Protein AF-A0A7W0SKG5-F1 (afdb_monomer_lite)

pLDDT: mean 89.29, std 12.04, range [33.12, 98.31]

Structure (mmCIF, N/CA/C/O backbone):
data_AF-A0A7W0SKG5-F1
#
_entry.id   AF-A0A7W0SKG5-F1
#
loop_
_atom_site.group_PDB
_atom_site.id
_atom_site.type_symbol
_atom_site.label_atom_id
_atom_site.label_alt_id
_atom_site.label_comp_id
_atom_site.label_asym_id
_atom_site.label_entity_id
_atom_site.label_seq_id
_atom_site.pdbx_PDB_ins_code
_atom_site.Cartn_x
_atom_site.Cartn_y
_atom_site.Cartn_z
_atom_site.occupancy
_atom_site.B_iso_or_equiv
_atom_site.auth_seq_id
_atom_site.auth_comp_id
_atom_site.auth_asym_id
_atom_site.auth_atom_id
_atom_site.pdbx_PDB_model_num
ATOM 1 N N . MET A 1 1 ? 1.800 0.750 -20.915 1.00 57.06 1 MET A N 1
ATOM 2 C CA . MET A 1 1 ? 2.574 0.053 -19.866 1.00 57.06 1 MET A CA 1
ATOM 3 C C . MET A 1 1 ? 1.745 -1.105 -19.308 1.00 57.06 1 MET A C 1
ATOM 5 O O . MET A 1 1 ? 1.677 -1.289 -18.107 1.00 57.06 1 MET A O 1
ATOM 9 N N . ASP A 1 2 ? 1.126 -1.901 -20.182 1.00 75.50 2 ASP A N 1
ATOM 10 C CA . ASP A 1 2 ? 0.457 -3.144 -19.788 1.00 75.50 2 ASP A CA 1
ATOM 11 C C . ASP A 1 2 ? 1.301 -4.296 -20.327 1.00 75.50 2 ASP A C 1
ATOM 13 O O . ASP A 1 2 ? 1.061 -4.828 -21.408 1.00 75.50 2 ASP A O 1
ATOM 17 N N . LEU A 1 3 ? 2.429 -4.520 -19.661 1.00 74.69 3 LEU A N 1
ATOM 18 C CA . LEU A 1 3 ? 3.404 -5.520 -20.068 1.00 74.69 3 LEU A CA 1
ATOM 19 C C . LEU A 1 3 ? 3.221 -6.766 -19.216 1.00 74.69 3 LEU A C 1
ATOM 21 O O . LEU A 1 3 ? 2.871 -6.679 -18.038 1.00 74.69 3 LEU A O 1
ATOM 25 N N . LYS A 1 4 ? 3.518 -7.917 -19.815 1.00 80.25 4 LYS A N 1
ATOM 26 C CA . LYS A 1 4 ? 3.621 -9.165 -19.074 1.00 80.25 4 LYS A CA 1
ATOM 27 C C . LYS A 1 4 ? 4.716 -9.014 -18.005 1.00 80.25 4 LYS A C 1
ATOM 29 O O . LYS A 1 4 ? 5.786 -8.488 -18.340 1.00 80.25 4 LYS A O 1
ATOM 34 N N . PRO A 1 5 ? 4.480 -9.461 -16.759 1.00 82.75 5 PRO A N 1
ATOM 35 C CA . PRO A 1 5 ? 5.517 -9.515 -15.738 1.00 82.75 5 PRO A CA 1
ATOM 36 C C . PRO A 1 5 ? 6.784 -10.202 -16.256 1.00 82.75 5 PRO A C 1
ATOM 38 O O . PRO A 1 5 ? 6.717 -11.187 -16.990 1.00 82.75 5 PRO A O 1
ATOM 41 N N . SER A 1 6 ? 7.950 -9.674 -15.884 1.00 81.31 6 SER A N 1
ATOM 42 C CA . SER A 1 6 ? 9.246 -10.151 -16.382 1.00 81.31 6 SER A CA 1
ATOM 43 C C . SER A 1 6 ? 9.789 -11.376 -15.635 1.00 81.31 6 SER A C 1
ATOM 45 O O . SER A 1 6 ? 10.972 -11.683 -15.768 1.00 81.31 6 SER A O 1
ATOM 47 N N . SER A 1 7 ? 8.976 -12.019 -14.795 1.00 82.81 7 SER A N 1
ATOM 48 C CA . SER A 1 7 ? 9.323 -13.282 -14.141 1.00 82.81 7 SER A CA 1
ATOM 49 C C . SER A 1 7 ? 9.280 -14.435 -15.151 1.00 82.81 7 SER A C 1
ATOM 51 O O . SER A 1 7 ? 8.619 -14.331 -16.186 1.00 82.81 7 SER A O 1
ATOM 53 N N . ASP A 1 8 ? 9.963 -15.542 -14.850 1.00 83.25 8 ASP A N 1
ATOM 54 C CA . ASP A 1 8 ? 10.008 -16.712 -15.742 1.00 83.25 8 ASP A CA 1
ATOM 55 C C . ASP A 1 8 ? 8.609 -17.310 -15.980 1.00 83.25 8 ASP A C 1
ATOM 57 O O . ASP A 1 8 ? 8.244 -17.623 -17.114 1.00 83.25 8 ASP A O 1
ATOM 61 N N . GLU A 1 9 ? 7.792 -17.375 -14.925 1.00 84.31 9 GLU A N 1
ATOM 62 C CA . GLU A 1 9 ? 6.405 -17.857 -14.986 1.00 84.31 9 GLU A CA 1
ATOM 63 C C . GLU A 1 9 ? 5.441 -16.810 -15.573 1.00 84.31 9 GLU A C 1
ATOM 65 O O . GLU A 1 9 ? 4.347 -17.136 -16.032 1.00 84.31 9 GLU A O 1
ATOM 70 N N . GLY A 1 10 ? 5.857 -15.541 -15.647 1.00 87.19 10 GLY A N 1
ATOM 71 C CA . GLY A 1 10 ? 5.040 -14.470 -16.205 1.00 87.19 10 GLY A CA 1
ATOM 72 C C . GLY A 1 10 ? 3.998 -13.883 -15.262 1.00 87.19 10 GLY A C 1
ATOM 73 O O . GLY A 1 10 ? 3.104 -13.184 -15.734 1.00 87.19 10 GLY A O 1
ATOM 74 N N . GLU A 1 11 ? 4.133 -14.151 -13.968 1.00 90.19 11 GLU A N 1
ATOM 75 C CA . GLU A 1 11 ? 3.278 -13.646 -12.898 1.00 90.19 11 GLU A CA 1
ATOM 76 C C . GLU A 1 11 ? 3.956 -12.511 -12.118 1.00 90.19 11 GLU A C 1
ATOM 78 O O . GLU A 1 11 ? 5.188 -12.387 -12.097 1.00 90.19 11 GLU A O 1
ATOM 83 N N . CYS A 1 12 ? 3.163 -11.691 -11.435 1.00 90.25 12 CYS A N 1
ATOM 84 C CA . CYS A 1 12 ? 3.642 -10.647 -10.538 1.00 90.25 12 CYS A CA 1
ATOM 85 C C . CYS A 1 12 ? 3.042 -10.823 -9.144 1.00 90.25 12 CYS A C 1
ATOM 87 O O . CYS A 1 12 ? 1.827 -10.939 -9.002 1.00 90.25 12 CYS A O 1
ATOM 89 N N . TYR A 1 13 ? 3.901 -10.777 -8.128 1.00 92.06 13 TYR A N 1
ATOM 90 C CA . TYR A 1 13 ? 3.510 -10.679 -6.728 1.00 92.06 13 TYR A CA 1
ATOM 91 C C . TYR A 1 13 ? 4.014 -9.345 -6.193 1.00 92.06 13 TYR A C 1
ATOM 93 O O . TYR A 1 13 ? 5.185 -9.001 -6.382 1.00 92.06 13 TYR A O 1
ATOM 101 N N . GLY A 1 14 ? 3.132 -8.597 -5.543 1.00 91.50 14 GLY A N 1
ATOM 102 C CA . GLY A 1 14 ? 3.469 -7.321 -4.930 1.00 91.50 14 GLY A CA 1
ATOM 103 C C . GLY A 1 14 ? 3.003 -7.243 -3.485 1.00 91.50 14 GLY A C 1
ATOM 104 O O . GLY A 1 14 ? 2.111 -7.972 -3.044 1.00 91.50 14 GLY A O 1
ATOM 105 N N . ALA A 1 15 ? 3.656 -6.353 -2.746 1.00 93.81 15 ALA A N 1
ATOM 106 C CA . ALA A 1 15 ? 3.315 -5.997 -1.383 1.00 93.81 15 ALA A CA 1
ATOM 107 C C . ALA A 1 15 ? 3.370 -4.476 -1.262 1.00 93.81 15 ALA A C 1
ATOM 109 O O . ALA A 1 15 ? 4.381 -3.853 -1.588 1.00 93.81 15 ALA A O 1
ATOM 110 N N . VAL A 1 16 ? 2.284 -3.897 -0.777 1.00 93.31 16 VAL A N 1
ATOM 111 C CA . VAL A 1 16 ? 2.131 -2.474 -0.501 1.00 93.31 16 VAL A CA 1
ATOM 112 C C . VAL A 1 16 ? 1.792 -2.342 0.972 1.00 93.31 16 VAL A C 1
ATOM 114 O O . VAL A 1 16 ? 0.954 -3.080 1.479 1.00 93.31 16 VAL A O 1
ATOM 117 N N . ALA A 1 17 ? 2.429 -1.410 1.668 1.00 94.94 17 ALA A N 1
ATOM 118 C CA . ALA A 1 17 ? 2.065 -1.059 3.032 1.00 94.94 17 ALA A CA 1
ATOM 119 C C . ALA A 1 17 ? 1.754 0.434 3.079 1.00 94.94 17 ALA A C 1
ATOM 121 O O . ALA A 1 17 ? 2.528 1.250 2.578 1.00 94.94 17 ALA A O 1
ATOM 122 N N . MET A 1 18 ? 0.610 0.779 3.655 1.00 94.44 18 MET A N 1
ATOM 123 C CA . MET A 1 18 ? 0.102 2.142 3.712 1.00 94.44 18 MET A CA 1
ATOM 124 C C . MET A 1 18 ? -0.175 2.530 5.157 1.00 94.44 18 MET A C 1
ATOM 126 O O . MET A 1 18 ? -0.733 1.748 5.923 1.00 94.44 18 MET A O 1
ATOM 130 N N . GLY A 1 19 ? 0.210 3.754 5.513 1.00 95.38 19 GLY A N 1
ATOM 131 C CA . GLY A 1 19 ? -0.205 4.414 6.746 1.00 95.38 19 GLY A CA 1
ATOM 132 C C . GLY A 1 19 ? -1.104 5.595 6.402 1.00 95.38 19 GLY A C 1
ATOM 133 O O . GLY A 1 19 ? -0.681 6.503 5.684 1.00 95.38 19 GLY A O 1
ATOM 134 N N . ILE A 1 20 ? -2.334 5.589 6.906 1.00 95.44 20 ILE A N 1
ATOM 135 C CA . ILE A 1 20 ? -3.327 6.626 6.637 1.00 95.44 20 ILE A CA 1
ATOM 136 C C . ILE A 1 20 ? -2.986 7.845 7.486 1.00 95.44 20 ILE A C 1
ATOM 138 O O . ILE A 1 20 ? -3.126 7.838 8.708 1.00 95.44 20 ILE A O 1
ATOM 142 N N . LYS A 1 21 ? -2.511 8.912 6.839 1.00 94.62 21 LYS A N 1
ATOM 143 C CA . LYS A 1 21 ? -2.193 10.169 7.531 1.00 94.62 21 LYS A CA 1
ATOM 144 C C . LYS A 1 21 ? -3.463 10.867 8.012 1.00 94.62 21 LYS A C 1
ATOM 146 O O . LYS A 1 21 ? -3.506 11.323 9.150 1.00 94.62 21 LYS A O 1
ATOM 151 N N . GLN A 1 22 ? -4.452 10.971 7.128 1.00 94.44 22 GLN A N 1
ATOM 152 C CA . GLN A 1 22 ? -5.760 11.579 7.366 1.00 94.44 22 GLN A CA 1
ATOM 153 C C . GLN A 1 22 ? -6.789 10.860 6.496 1.00 94.44 22 GLN A C 1
ATOM 155 O O . GLN A 1 22 ? -6.485 10.532 5.348 1.00 94.44 22 GLN A O 1
ATOM 160 N N . GLY A 1 23 ? -7.986 10.625 7.025 1.00 94.88 23 GLY A N 1
ATOM 161 C CA . GLY A 1 23 ? -9.079 10.031 6.265 1.00 94.88 23 GLY A CA 1
ATOM 162 C C . GLY A 1 23 ? -10.345 9.894 7.097 1.00 94.88 23 GLY A C 1
ATOM 163 O O . GLY A 1 23 ? -10.276 9.767 8.316 1.00 94.88 23 GLY A O 1
ATOM 164 N N . ASP A 1 24 ? -11.487 9.913 6.424 1.00 96.25 24 ASP A N 1
ATOM 165 C CA . ASP A 1 24 ? -12.802 9.712 7.022 1.00 96.25 24 ASP A CA 1
ATOM 166 C C . ASP A 1 24 ? -13.678 8.924 6.048 1.00 96.25 24 ASP A C 1
ATOM 168 O O . ASP A 1 24 ? -13.598 9.136 4.835 1.00 96.25 24 ASP A O 1
ATOM 172 N N . LEU A 1 25 ? -14.509 8.031 6.580 1.00 96.69 25 LEU A N 1
ATOM 173 C CA . LEU A 1 25 ? -15.625 7.455 5.838 1.00 96.69 25 LEU A CA 1
ATOM 174 C C . LEU A 1 25 ? -16.886 7.510 6.694 1.00 96.69 25 LEU A C 1
ATOM 176 O O . LEU A 1 25 ? -16.946 6.886 7.755 1.00 96.69 25 LEU A O 1
ATOM 180 N N . ASP A 1 26 ? -17.900 8.234 6.222 1.00 95.44 26 ASP A N 1
ATOM 181 C CA . ASP A 1 26 ? -19.194 8.388 6.896 1.00 95.44 26 ASP A CA 1
ATOM 182 C C . ASP A 1 26 ? -19.074 8.828 8.376 1.00 95.44 26 ASP A C 1
ATOM 184 O O . ASP A 1 26 ? -19.873 8.423 9.224 1.00 95.44 26 ASP A O 1
ATOM 188 N N . GLY A 1 27 ? -18.072 9.652 8.712 1.00 95.81 27 GLY A N 1
ATOM 189 C CA . GLY A 1 27 ? -17.792 10.093 10.085 1.00 95.81 27 GLY A CA 1
ATOM 190 C C . GLY A 1 27 ? -16.909 9.144 10.908 1.00 95.81 27 GLY A C 1
ATOM 191 O O . GLY A 1 27 ? -16.712 9.380 12.104 1.00 95.81 27 GLY A O 1
ATOM 192 N N . THR A 1 28 ? -16.403 8.064 10.306 1.00 97.75 28 THR A N 1
ATOM 193 C CA . THR A 1 28 ? -15.398 7.179 10.906 1.00 97.75 28 THR A CA 1
ATOM 194 C C . THR A 1 28 ? -14.000 7.693 10.582 1.00 97.75 28 THR A C 1
ATOM 196 O O . THR A 1 28 ? -13.544 7.556 9.448 1.00 97.75 28 THR A O 1
ATOM 199 N N . ASP A 1 29 ? -13.290 8.209 11.587 1.00 97.81 29 ASP A N 1
ATOM 200 C CA . ASP A 1 29 ? -11.895 8.640 11.445 1.00 97.81 29 ASP A CA 1
ATOM 201 C C . ASP A 1 29 ? -10.967 7.438 11.190 1.00 97.81 29 ASP A C 1
ATOM 203 O O . ASP A 1 29 ? -10.874 6.510 12.001 1.00 97.81 29 ASP A O 1
ATOM 207 N N . LEU A 1 30 ? -10.268 7.464 10.055 1.00 97.75 30 LEU A N 1
ATOM 208 C CA . LEU A 1 30 ? -9.318 6.435 9.616 1.00 97.75 30 LEU A CA 1
ATOM 209 C C . LEU A 1 30 ? -7.857 6.840 9.855 1.00 97.75 30 LEU A C 1
ATOM 211 O O . LEU A 1 30 ? -6.940 6.082 9.532 1.00 97.75 30 LEU A O 1
ATOM 215 N N . SER A 1 31 ? -7.618 8.030 10.406 1.00 96.75 31 SER A N 1
ATOM 216 C CA . SER A 1 31 ? -6.277 8.558 10.641 1.00 96.75 31 SER A CA 1
ATOM 217 C C . SER A 1 31 ? -5.477 7.664 11.593 1.00 96.75 31 SER A C 1
ATOM 219 O O . SER A 1 31 ? -5.973 7.182 12.610 1.00 96.75 31 SER A O 1
ATOM 221 N N . GLY A 1 32 ? -4.200 7.456 11.276 1.00 95.00 32 GLY A N 1
ATOM 222 C CA . GLY A 1 32 ? -3.278 6.647 12.073 1.00 95.00 32 GLY A CA 1
ATOM 223 C C . GLY A 1 32 ? -3.375 5.139 11.837 1.00 95.00 32 GLY A C 1
ATOM 224 O O . GLY A 1 32 ? -2.524 4.409 12.344 1.00 95.00 32 GLY A O 1
ATOM 225 N N . ILE A 1 33 ? -4.343 4.661 11.050 1.00 96.69 33 ILE A N 1
ATOM 226 C CA . ILE A 1 33 ? -4.441 3.238 10.717 1.00 96.69 33 ILE A CA 1
ATOM 227 C C . ILE A 1 33 ? -3.412 2.867 9.656 1.00 96.69 33 ILE A C 1
ATOM 229 O O . ILE A 1 33 ? -3.215 3.580 8.673 1.00 96.69 33 ILE A O 1
ATOM 233 N N . SER A 1 34 ? -2.757 1.727 9.860 1.00 97.56 34 SER A N 1
ATOM 234 C CA . SER A 1 34 ? -1.887 1.113 8.863 1.00 97.56 34 SER A CA 1
ATOM 235 C C . SER A 1 34 ? -2.527 -0.154 8.308 1.00 97.56 34 SER A C 1
ATOM 237 O O . SER A 1 34 ? -3.265 -0.852 9.001 1.00 97.56 34 SER A O 1
ATOM 239 N N . PHE A 1 35 ? -2.246 -0.464 7.050 1.00 97.25 35 PHE A N 1
ATOM 240 C CA . PHE A 1 35 ? -2.635 -1.728 6.440 1.00 97.25 35 PHE A CA 1
ATOM 241 C C . PHE A 1 35 ? -1.630 -2.142 5.369 1.00 97.25 35 PHE A C 1
ATOM 243 O O . PHE A 1 35 ? -0.904 -1.315 4.814 1.00 97.25 35 PHE A O 1
ATOM 250 N N . ALA A 1 36 ? -1.590 -3.435 5.079 1.00 96.88 36 ALA A N 1
ATOM 251 C CA . ALA A 1 36 ? -0.844 -4.004 3.975 1.00 96.88 36 ALA A CA 1
ATOM 252 C C . ALA A 1 36 ? -1.798 -4.596 2.939 1.00 96.88 36 ALA A C 1
ATOM 254 O O . ALA A 1 36 ? -2.833 -5.159 3.286 1.00 96.88 36 ALA A O 1
ATOM 255 N N . LEU A 1 37 ? -1.431 -4.483 1.670 1.00 94.88 37 LEU A N 1
ATOM 256 C CA . LEU A 1 37 ? -2.133 -5.029 0.522 1.00 94.88 37 LEU A CA 1
ATOM 257 C C . LEU A 1 37 ? -1.131 -5.849 -0.280 1.00 94.88 37 LEU A C 1
ATOM 259 O O . LEU A 1 37 ? -0.088 -5.351 -0.699 1.00 94.88 37 LEU A O 1
ATOM 263 N N . TYR A 1 38 ? -1.457 -7.111 -0.502 1.00 95.12 38 TYR A N 1
ATOM 264 C CA . TYR A 1 38 ? -0.726 -7.997 -1.383 1.00 95.12 38 TYR A CA 1
ATOM 265 C C . TYR A 1 38 ? -1.536 -8.238 -2.642 1.00 95.12 38 TYR A C 1
ATOM 267 O O . TYR A 1 38 ? -2.727 -8.538 -2.559 1.00 95.12 38 TYR A O 1
ATOM 275 N N . ASN A 1 39 ? -0.880 -8.145 -3.790 1.00 92.88 39 ASN A N 1
ATOM 276 C CA . ASN A 1 39 ? -1.484 -8.427 -5.082 1.00 92.88 39 ASN A CA 1
ATOM 277 C C . ASN A 1 39 ? -0.790 -9.619 -5.742 1.00 92.88 39 ASN A C 1
ATOM 279 O O . ASN A 1 39 ? 0.424 -9.796 -5.618 1.00 92.88 39 ASN A O 1
ATOM 283 N N . HIS A 1 40 ? -1.570 -10.405 -6.471 1.00 94.06 40 HIS A N 1
ATOM 284 C CA . HIS A 1 40 ? -1.096 -11.442 -7.375 1.00 94.06 40 HIS A CA 1
ATOM 285 C C . HIS A 1 40 ? -1.754 -11.238 -8.736 1.00 94.06 40 HIS A C 1
ATOM 287 O O . HIS A 1 40 ? -2.979 -11.186 -8.843 1.00 94.06 40 HIS A O 1
ATOM 293 N N . PHE A 1 41 ? -0.921 -11.078 -9.760 1.00 91.81 41 PHE A N 1
ATOM 294 C CA . PHE A 1 41 ? -1.333 -10.998 -11.155 1.00 91.81 41 PHE A CA 1
ATOM 295 C C . PHE A 1 41 ? -0.759 -12.205 -11.894 1.00 91.81 41 PHE A C 1
ATOM 297 O O . PHE A 1 41 ? 0.459 -12.331 -12.015 1.00 91.81 41 PHE A O 1
ATOM 304 N N . GLU A 1 42 ? -1.622 -13.069 -12.423 1.00 90.75 42 GLU A N 1
ATOM 305 C CA . GLU A 1 42 ? -1.211 -14.243 -13.213 1.00 90.75 42 GLU A CA 1
ATOM 306 C C . GLU A 1 42 ? -0.643 -13.858 -14.594 1.00 90.75 42 GLU A C 1
ATOM 308 O O . GLU A 1 42 ? -0.001 -14.652 -15.282 1.00 90.75 42 GLU A O 1
ATOM 313 N N . SER A 1 43 ? -0.914 -12.629 -15.044 1.00 90.88 43 SER A N 1
ATOM 314 C CA . SER A 1 43 ? -0.480 -12.111 -16.339 1.00 90.88 43 SER A CA 1
ATOM 315 C C . SER A 1 43 ? -0.382 -10.582 -16.319 1.00 90.88 43 SER A C 1
ATOM 317 O O . SER A 1 43 ? -0.204 -9.965 -15.268 1.00 90.88 43 SER A O 1
ATOM 319 N N . ASN A 1 44 ? -0.471 -9.956 -17.493 1.00 89.25 44 ASN A N 1
ATOM 320 C CA . ASN A 1 44 ? -0.604 -8.513 -17.647 1.00 89.25 44 ASN A CA 1
ATOM 321 C C . ASN A 1 44 ? -1.699 -7.962 -16.712 1.00 89.25 44 ASN A C 1
ATOM 323 O O . ASN A 1 44 ? -2.791 -8.534 -16.685 1.00 89.25 44 ASN A O 1
ATOM 327 N N . PRO A 1 45 ? -1.469 -6.841 -16.002 1.00 87.88 45 PRO A N 1
ATOM 328 C CA . PRO A 1 45 ? -2.467 -6.282 -15.093 1.00 87.88 45 PRO A CA 1
ATOM 329 C C . PRO A 1 45 ? -3.833 -6.038 -15.760 1.00 87.88 45 PRO A C 1
ATOM 331 O O . PRO A 1 45 ? -4.863 -6.323 -15.160 1.00 87.88 45 PRO A O 1
ATOM 334 N N . SER A 1 46 ? -3.887 -5.607 -17.025 1.00 89.81 46 SER A N 1
ATOM 335 C CA . SER A 1 46 ? -5.174 -5.384 -17.704 1.00 89.81 46 SER A CA 1
ATOM 336 C C . SER A 1 46 ? -5.986 -6.658 -17.985 1.00 89.81 46 SER A C 1
ATOM 338 O O . SER A 1 46 ? -7.180 -6.562 -18.267 1.00 89.81 46 SER A O 1
ATOM 340 N N . ALA A 1 47 ? -5.372 -7.846 -17.900 1.00 90.88 47 ALA A N 1
ATOM 341 C CA . ALA A 1 47 ? -6.052 -9.121 -18.125 1.00 90.88 47 ALA A CA 1
ATOM 342 C C . ALA A 1 47 ? -7.044 -9.480 -17.003 1.00 90.88 47 ALA A C 1
ATOM 344 O O . ALA A 1 47 ? -7.868 -10.376 -17.186 1.00 90.88 47 ALA A O 1
ATOM 345 N N . GLY A 1 48 ? -6.979 -8.780 -15.865 1.00 90.50 48 GLY A N 1
ATOM 346 C CA . GLY A 1 48 ? -7.781 -9.074 -14.682 1.00 90.50 48 GLY A CA 1
ATOM 347 C C . GLY A 1 48 ? -7.317 -10.344 -13.971 1.00 90.50 48 GLY A C 1
ATOM 348 O O . GLY A 1 48 ? -6.139 -10.698 -14.022 1.00 90.50 48 GLY A O 1
ATOM 349 N N . ASN A 1 49 ? -8.248 -11.009 -13.287 1.00 91.56 49 ASN A N 1
ATOM 350 C CA . ASN A 1 49 ? -7.980 -12.138 -12.393 1.00 91.56 49 ASN A CA 1
ATOM 351 C C . ASN A 1 49 ? -6.985 -11.806 -11.270 1.00 91.56 49 ASN A C 1
ATOM 353 O O . ASN A 1 49 ? -6.088 -12.585 -10.955 1.00 91.56 49 ASN A O 1
ATOM 357 N N . TRP A 1 50 ? -7.108 -10.610 -10.689 1.00 92.81 50 TRP A N 1
ATOM 358 C CA . TRP A 1 50 ? -6.238 -10.204 -9.594 1.00 92.81 50 TRP A CA 1
ATOM 359 C C . TRP A 1 50 ? -6.666 -10.902 -8.310 1.00 92.81 50 TRP A C 1
ATOM 361 O O . TRP A 1 50 ? -7.828 -10.810 -7.900 1.00 92.81 50 TRP A O 1
ATOM 371 N N . GLY A 1 51 ? -5.705 -11.559 -7.668 1.00 93.94 51 GLY A N 1
ATOM 372 C CA . GLY A 1 51 ? -5.818 -11.979 -6.281 1.00 93.94 51 GLY A CA 1
ATOM 373 C C . GLY A 1 51 ? -5.361 -10.846 -5.372 1.00 93.94 51 GLY A C 1
ATOM 374 O O . GLY A 1 51 ? -4.269 -10.300 -5.555 1.00 93.94 51 GLY A O 1
ATOM 375 N N . MET A 1 52 ? -6.174 -10.493 -4.380 1.00 94.06 52 MET A N 1
ATOM 376 C CA . MET A 1 52 ? -5.835 -9.478 -3.390 1.00 94.06 52 MET A CA 1
ATOM 377 C C . MET A 1 52 ? -5.980 -10.010 -1.969 1.00 94.06 52 MET A C 1
ATOM 379 O O . MET A 1 52 ? -6.966 -10.643 -1.598 1.00 94.06 52 MET A O 1
ATOM 383 N N . ARG A 1 53 ? -4.985 -9.712 -1.137 1.00 95.12 53 ARG A N 1
ATOM 384 C CA . ARG A 1 53 ? -5.032 -9.974 0.301 1.00 95.12 53 ARG A CA 1
ATOM 385 C C . ARG A 1 53 ? -4.706 -8.703 1.058 1.00 95.12 53 ARG A C 1
ATOM 387 O O . ARG A 1 53 ? -3.655 -8.113 0.841 1.00 95.12 53 ARG A O 1
ATOM 394 N N . VAL A 1 54 ? -5.569 -8.327 1.987 1.00 96.00 54 VAL A N 1
ATOM 395 C CA . VAL A 1 54 ? -5.395 -7.162 2.851 1.00 96.00 54 VAL A CA 1
ATOM 396 C C . VAL A 1 54 ? -5.157 -7.620 4.286 1.00 96.00 54 VAL A C 1
ATOM 398 O O . VAL A 1 54 ? -5.847 -8.505 4.792 1.00 96.00 54 VAL A O 1
ATOM 401 N N . VAL A 1 55 ? -4.183 -7.006 4.952 1.00 97.50 55 VAL A N 1
ATOM 402 C CA . VAL A 1 55 ? -3.962 -7.128 6.396 1.00 97.50 55 VAL A CA 1
ATOM 403 C C . VAL A 1 55 ? -4.136 -5.744 7.004 1.00 97.50 55 VAL A C 1
ATOM 405 O O . VAL A 1 55 ? -3.319 -4.859 6.768 1.00 97.50 55 VAL A O 1
ATOM 408 N N . ILE A 1 56 ? -5.214 -5.544 7.754 1.00 98.06 56 ILE A N 1
ATOM 409 C CA . ILE A 1 56 ? -5.479 -4.301 8.485 1.00 98.06 56 ILE A CA 1
ATOM 410 C C . ILE A 1 56 ? -4.808 -4.408 9.851 1.00 98.06 56 ILE A C 1
ATOM 412 O O . ILE A 1 56 ? -4.882 -5.467 10.483 1.00 98.06 56 ILE A O 1
ATOM 416 N N . ASP A 1 57 ? -4.182 -3.324 10.313 1.00 98.12 57 ASP A N 1
ATOM 417 C CA . ASP A 1 57 ? -3.541 -3.320 11.621 1.00 98.12 57 ASP A CA 1
ATOM 418 C C . ASP A 1 57 ? -4.509 -3.762 12.735 1.00 98.12 57 ASP A C 1
ATOM 420 O O . ASP A 1 57 ? -5.691 -3.390 12.771 1.00 98.12 57 ASP A O 1
ATOM 424 N N . GLU A 1 58 ? -4.012 -4.590 13.651 1.00 97.50 58 GLU A N 1
ATOM 425 C CA . GLU A 1 58 ? -4.810 -5.159 14.738 1.00 97.50 58 GLU A CA 1
ATOM 426 C C . GLU A 1 58 ? -5.309 -4.106 15.736 1.00 97.50 58 GLU A C 1
ATOM 428 O O . GLU A 1 58 ? -6.277 -4.362 16.452 1.00 97.50 58 GLU A O 1
ATOM 433 N N . THR A 1 59 ? -4.701 -2.914 15.765 1.00 97.00 59 THR A N 1
ATOM 434 C CA . THR A 1 59 ? -5.149 -1.812 16.625 1.00 97.00 59 THR A CA 1
ATOM 435 C C . THR A 1 59 ? -6.338 -1.039 16.054 1.00 97.00 59 THR A C 1
ATOM 437 O O . THR A 1 59 ? -6.976 -0.291 16.799 1.00 97.00 59 THR A O 1
ATOM 440 N N . ALA A 1 60 ? -6.686 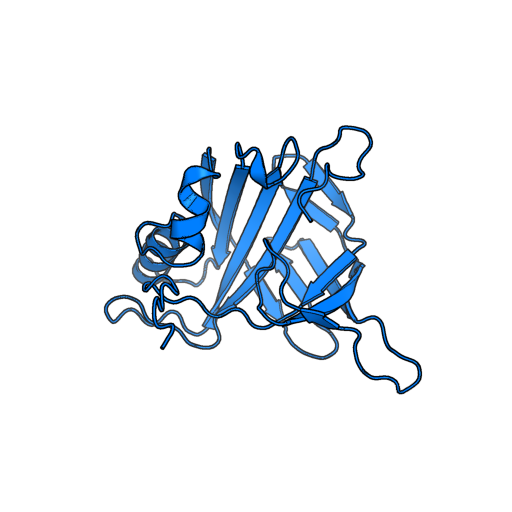-1.231 14.774 1.00 98.00 60 ALA A N 1
ATOM 441 C CA . ALA A 1 60 ? -7.851 -0.582 14.181 1.00 98.00 60 ALA A CA 1
ATOM 442 C C . ALA A 1 60 ? -9.149 -1.087 14.830 1.00 98.00 60 ALA A C 1
ATOM 444 O O . ALA A 1 60 ? -9.334 -2.290 15.043 1.00 98.00 60 ALA A O 1
ATOM 445 N N . SER A 1 61 ? -10.088 -0.183 15.098 1.00 98.12 61 SER A N 1
ATOM 446 C CA . SER A 1 61 ? -11.402 -0.545 15.628 1.00 98.12 61 SER A CA 1
ATOM 447 C C . SER A 1 61 ? -12.199 -1.406 14.636 1.00 98.12 61 SER A C 1
ATOM 449 O O . SER A 1 61 ? -11.824 -1.585 13.471 1.00 98.12 61 SER A O 1
ATOM 451 N N . GLU A 1 62 ? -13.311 -1.986 15.089 1.00 97.56 62 GLU A N 1
ATOM 452 C CA . GLU A 1 62 ? -14.212 -2.714 14.188 1.00 97.56 62 GLU A CA 1
ATOM 453 C C . GLU A 1 62 ? -14.800 -1.799 13.109 1.00 97.56 62 GLU A C 1
ATOM 455 O O . GLU A 1 62 ? -14.870 -2.200 11.950 1.00 97.56 62 GLU A O 1
ATOM 460 N N . ASP A 1 63 ? -15.176 -0.571 13.469 1.00 97.81 63 ASP A N 1
ATOM 461 C CA . ASP A 1 63 ? -15.758 0.390 12.529 1.00 97.81 63 ASP A CA 1
ATOM 462 C C . ASP A 1 63 ? -14.721 0.864 11.504 1.00 97.81 63 ASP A C 1
ATOM 464 O O . ASP A 1 63 ? -15.013 0.909 10.311 1.00 97.81 63 ASP A O 1
ATOM 468 N N . GLN A 1 64 ? -13.479 1.109 11.938 1.00 98.31 64 GLN A N 1
ATOM 469 C CA . GLN A 1 64 ? -12.377 1.467 11.040 1.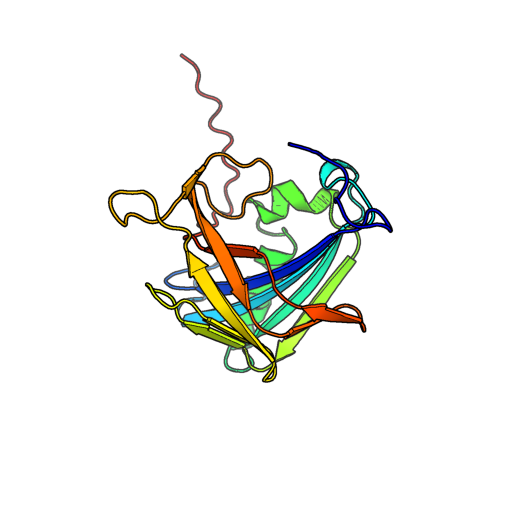00 98.31 64 GLN A CA 1
ATOM 470 C C . GLN A 1 64 ? -12.077 0.358 10.032 1.00 98.31 64 GLN A C 1
ATOM 472 O O . GLN A 1 64 ? -11.882 0.634 8.851 1.00 98.31 64 GLN A O 1
ATOM 477 N N . ALA A 1 65 ? -12.066 -0.903 10.465 1.00 97.31 65 ALA A N 1
ATOM 478 C CA . ALA A 1 65 ? -11.829 -1.995 9.529 1.00 97.31 65 ALA A CA 1
ATOM 479 C C . ALA A 1 65 ? -12.990 -2.229 8.575 1.00 97.31 65 ALA A C 1
ATOM 481 O O . ALA A 1 65 ? -12.728 -2.455 7.404 1.00 97.31 65 ALA A O 1
ATOM 482 N N . LYS A 1 66 ? -14.244 -2.111 9.024 1.00 96.75 66 LYS A N 1
ATOM 483 C CA . LYS A 1 66 ? -15.403 -2.179 8.119 1.00 96.75 66 LYS A CA 1
ATOM 484 C C . LYS A 1 66 ? -15.364 -1.064 7.077 1.00 96.75 66 LYS A C 1
ATOM 486 O O . LYS A 1 66 ? -15.669 -1.297 5.912 1.00 96.75 66 LYS A O 1
ATOM 491 N N . ALA A 1 67 ? -14.974 0.143 7.479 1.00 96.94 67 ALA A N 1
ATOM 492 C CA . ALA A 1 67 ? -14.793 1.253 6.553 1.00 96.94 67 ALA A CA 1
ATOM 493 C C . ALA A 1 67 ? -13.682 0.964 5.527 1.00 96.94 67 ALA A C 1
ATOM 495 O O . ALA A 1 67 ? -13.890 1.144 4.329 1.00 96.94 67 ALA A O 1
ATOM 496 N N . LEU A 1 68 ? -12.533 0.442 5.967 1.00 95.94 68 LEU A N 1
ATOM 497 C CA . LEU A 1 68 ? -11.464 0.024 5.054 1.00 95.94 68 LEU A CA 1
ATOM 498 C C . LEU A 1 68 ? -11.869 -1.152 4.163 1.00 95.94 68 LEU A C 1
ATOM 500 O O . LEU A 1 68 ? -11.500 -1.170 2.995 1.00 95.94 68 LEU A O 1
ATOM 504 N N . GLU A 1 69 ? -12.654 -2.098 4.670 1.00 94.25 69 GLU A N 1
ATOM 505 C CA . GLU A 1 69 ? -13.210 -3.204 3.892 1.00 94.25 69 GLU A CA 1
ATOM 506 C C . GLU A 1 69 ? -14.078 -2.684 2.737 1.00 94.25 69 GLU A C 1
ATOM 508 O O . GLU A 1 69 ? -13.893 -3.102 1.592 1.00 94.25 69 GLU A O 1
ATOM 513 N N . ARG A 1 70 ? -14.965 -1.716 3.006 1.00 94.25 70 ARG A N 1
ATOM 514 C CA . ARG A 1 70 ? -15.802 -1.061 1.983 1.00 94.25 70 ARG A CA 1
ATOM 515 C C . ARG A 1 70 ? -14.959 -0.321 0.940 1.00 94.25 70 ARG A C 1
ATOM 517 O O . ARG A 1 70 ? -15.169 -0.491 -0.258 1.00 94.25 70 ARG A O 1
ATOM 524 N N . ILE A 1 71 ? -13.952 0.440 1.373 1.00 93.75 71 ILE A N 1
ATOM 525 C CA . ILE A 1 71 ? -13.059 1.176 0.463 1.00 93.75 71 ILE A CA 1
ATOM 526 C C . ILE A 1 71 ? -12.252 0.214 -0.416 1.00 93.75 71 ILE A C 1
ATOM 528 O O . ILE A 1 71 ? -12.260 0.335 -1.638 1.00 93.75 71 ILE A O 1
ATOM 532 N N . LEU A 1 72 ? -11.557 -0.751 0.191 1.00 91.69 72 LEU A N 1
ATOM 533 C CA . LEU A 1 72 ? -10.601 -1.623 -0.500 1.00 91.69 72 LEU A CA 1
ATOM 534 C C . LEU A 1 72 ? -11.277 -2.703 -1.355 1.00 91.69 72 LEU A C 1
ATOM 536 O O . LEU A 1 72 ? -10.652 -3.216 -2.280 1.00 91.69 72 LEU A O 1
ATOM 540 N N . SER A 1 73 ? -12.540 -3.037 -1.075 1.00 89.56 73 SER A N 1
ATOM 541 C CA . SER A 1 73 ? -13.369 -3.865 -1.966 1.00 89.56 73 SER A CA 1
ATOM 542 C C . SER A 1 73 ? -13.923 -3.092 -3.168 1.00 89.56 73 SER A C 1
ATOM 544 O O . SER A 1 73 ? -14.430 -3.707 -4.105 1.00 89.56 73 SER A O 1
ATOM 546 N N . GLY A 1 74 ? -13.817 -1.760 -3.159 1.00 90.38 74 GLY A N 1
ATOM 547 C CA . GLY A 1 74 ? -14.345 -0.888 -4.203 1.00 90.38 74 GLY A CA 1
ATOM 548 C C . GLY A 1 74 ? -15.829 -0.542 -4.055 1.00 90.38 74 GLY A C 1
ATOM 549 O O . GLY A 1 74 ? -16.373 0.094 -4.956 1.00 90.38 74 GLY A O 1
ATOM 550 N N . GLU A 1 75 ? -16.482 -0.909 -2.944 1.00 92.25 75 GLU A N 1
ATOM 551 C CA . GLU A 1 75 ? -17.884 -0.547 -2.662 1.00 92.25 75 GLU A CA 1
ATOM 552 C C . GLU A 1 75 ? -18.086 0.976 -2.674 1.00 92.25 75 GLU A C 1
ATOM 554 O O . GLU A 1 75 ? -19.078 1.472 -3.206 1.00 92.25 75 GLU A O 1
ATOM 559 N N . GLU A 1 76 ? -17.094 1.716 -2.175 1.00 94.44 76 GLU A N 1
ATOM 560 C CA . GLU A 1 76 ? -17.101 3.182 -2.128 1.00 94.44 76 GLU A CA 1
ATOM 561 C C . GLU A 1 76 ? -16.694 3.853 -3.450 1.00 94.44 76 GLU A C 1
ATOM 563 O O . GLU A 1 76 ? -16.545 5.071 -3.495 1.00 94.44 76 GLU A O 1
ATOM 568 N N . GLY A 1 77 ? -16.487 3.101 -4.534 1.00 91.12 77 GLY A N 1
ATOM 569 C CA . GLY A 1 77 ? -16.037 3.668 -5.804 1.00 91.12 77 GLY A CA 1
ATOM 570 C C . GLY A 1 77 ? -14.561 4.085 -5.783 1.00 91.12 77 GLY A C 1
ATOM 571 O O . GLY A 1 77 ? -13.702 3.390 -5.229 1.00 91.12 77 GLY A O 1
ATOM 572 N N . GLY A 1 78 ? -14.247 5.204 -6.438 1.00 88.88 78 GLY A N 1
ATOM 573 C CA . GLY A 1 78 ? -12.878 5.712 -6.540 1.00 88.88 78 GLY A CA 1
ATOM 574 C C . GLY A 1 78 ? -11.905 4.755 -7.231 1.00 88.88 78 GLY A C 1
ATOM 575 O O . GLY A 1 78 ? -12.297 3.897 -8.017 1.00 88.88 78 GLY A O 1
ATOM 576 N N . ALA A 1 79 ? -10.617 4.864 -6.891 1.00 87.88 79 ALA A N 1
ATOM 577 C CA . ALA A 1 79 ? -9.563 4.049 -7.503 1.00 87.88 79 ALA A CA 1
ATOM 578 C C . ALA A 1 79 ? -9.773 2.533 -7.316 1.00 87.88 79 ALA A C 1
ATOM 580 O O . ALA A 1 79 ? -9.519 1.760 -8.235 1.00 87.88 79 ALA A O 1
ATOM 581 N N . PHE A 1 80 ? -10.258 2.089 -6.151 1.00 89.31 80 PHE A N 1
ATOM 582 C CA . PHE A 1 80 ? -10.547 0.668 -5.913 1.00 89.31 80 PHE A CA 1
ATOM 583 C C . PHE A 1 80 ? -11.829 0.214 -6.620 1.00 89.31 80 PHE A C 1
ATOM 585 O O . PHE A 1 80 ? -11.876 -0.901 -7.134 1.00 89.31 80 PHE A O 1
ATOM 592 N N . GLY A 1 81 ? -12.838 1.083 -6.728 1.00 91.06 81 GLY A N 1
ATOM 593 C CA . GLY A 1 81 ? -14.031 0.838 -7.537 1.00 91.06 81 GLY A CA 1
ATOM 594 C C . GLY A 1 81 ? -13.717 0.717 -9.028 1.00 91.06 81 GLY A C 1
ATOM 595 O O . GLY A 1 81 ? -14.187 -0.220 -9.673 1.00 91.06 81 GLY A O 1
ATOM 596 N N . ASP A 1 82 ? -12.855 1.585 -9.561 1.00 88.56 82 ASP A N 1
ATOM 597 C CA . ASP A 1 82 ? -12.397 1.546 -10.957 1.00 88.56 82 ASP A CA 1
ATOM 598 C C . ASP A 1 82 ? -11.630 0.244 -11.274 1.00 88.56 82 ASP A C 1
ATOM 600 O O . ASP A 1 82 ? -11.683 -0.262 -12.398 1.00 88.56 82 ASP A O 1
ATOM 604 N N . LEU A 1 83 ? -10.947 -0.327 -10.274 1.00 89.06 83 LEU A N 1
ATOM 605 C CA . LEU A 1 83 ? -10.204 -1.587 -10.380 1.00 89.06 83 LEU A CA 1
ATOM 606 C C . LEU A 1 83 ? -11.042 -2.831 -10.044 1.00 89.06 83 LEU A C 1
ATOM 608 O O . LEU A 1 83 ? -10.613 -3.940 -10.357 1.00 89.06 83 LEU A O 1
ATOM 612 N N . SER A 1 84 ? -12.233 -2.676 -9.456 1.00 89.25 84 SER A N 1
ATOM 613 C CA . SER A 1 84 ? -13.051 -3.786 -8.936 1.00 89.25 84 SER A CA 1
ATOM 614 C C . SER A 1 84 ? -13.332 -4.885 -9.966 1.00 89.25 84 SER A C 1
ATOM 616 O O . SER A 1 84 ? -13.300 -6.066 -9.635 1.00 89.25 84 SER A O 1
ATOM 618 N N . ALA A 1 85 ? -13.515 -4.522 -11.240 1.00 90.25 85 ALA A N 1
ATOM 619 C CA . ALA A 1 85 ? -13.764 -5.473 -12.324 1.00 90.25 85 ALA A CA 1
ATOM 620 C C . ALA A 1 85 ? -12.553 -6.360 -12.678 1.00 90.25 85 ALA A C 1
ATOM 622 O O . ALA A 1 85 ? -12.717 -7.381 -13.346 1.00 90.25 85 ALA A O 1
ATOM 623 N N . LEU A 1 86 ? -11.342 -5.972 -12.268 1.00 91.94 86 LEU A N 1
ATOM 624 C CA . LEU A 1 86 ? -10.112 -6.741 -12.478 1.00 91.94 86 LEU A CA 1
ATOM 625 C C . LEU A 1 86 ? -9.840 -7.717 -11.329 1.00 91.94 86 LEU A C 1
ATOM 627 O O . LEU A 1 86 ? -9.056 -8.652 -11.495 1.00 91.94 86 LEU A O 1
ATOM 631 N N . ILE A 1 87 ? -10.490 -7.519 -10.183 1.00 90.69 87 ILE A N 1
ATOM 632 C CA . ILE A 1 87 ? -10.256 -8.272 -8.956 1.00 90.69 87 ILE A CA 1
ATOM 633 C C . ILE A 1 87 ? -11.203 -9.469 -8.909 1.00 90.69 87 ILE A C 1
ATOM 635 O O . ILE A 1 87 ? -12.416 -9.326 -9.030 1.00 90.69 87 ILE A O 1
ATOM 639 N N . SER A 1 88 ? -10.645 -10.670 -8.767 1.00 89.12 88 SER A N 1
ATOM 640 C CA . SER A 1 88 ? -11.424 -11.919 -8.739 1.00 89.12 88 SER A CA 1
ATOM 641 C C . SER A 1 88 ? -11.539 -12.528 -7.349 1.00 89.12 88 SER A C 1
ATOM 643 O O . SER A 1 88 ? -12.516 -13.223 -7.078 1.00 89.12 88 SER A O 1
ATOM 645 N N . ASP A 1 89 ? -10.588 -12.238 -6.463 1.00 87.38 89 ASP A N 1
ATOM 646 C CA . ASP A 1 89 ? -10.624 -12.676 -5.071 1.00 87.38 89 ASP A CA 1
ATOM 647 C C . ASP A 1 89 ? -10.032 -11.595 -4.161 1.00 87.38 89 ASP A C 1
ATOM 649 O O . ASP A 1 89 ? -8.967 -11.043 -4.450 1.00 87.38 89 ASP A O 1
ATOM 653 N N . VAL A 1 90 ? -10.737 -11.289 -3.069 1.00 90.31 90 VAL A N 1
ATOM 654 C CA . VAL A 1 90 ? -10.258 -10.395 -2.009 1.00 90.31 90 VAL A CA 1
ATOM 655 C C . VAL A 1 90 ? -10.417 -11.096 -0.674 1.00 90.31 90 VAL A C 1
ATOM 657 O O . VAL A 1 90 ? -11.524 -11.455 -0.273 1.00 90.31 90 VAL A O 1
ATOM 660 N N . THR A 1 91 ? -9.317 -11.220 0.058 1.00 93.06 91 THR A N 1
ATOM 661 C CA . THR A 1 91 ? -9.323 -11.686 1.446 1.00 93.06 91 THR A CA 1
ATOM 662 C C . THR A 1 91 ? -8.862 -10.582 2.378 1.00 93.06 91 THR A C 1
ATOM 664 O O . THR A 1 91 ? -7.925 -9.848 2.068 1.00 93.06 91 THR A O 1
ATOM 667 N N . MET A 1 92 ? -9.508 -10.465 3.536 1.00 93.56 92 MET A N 1
ATOM 668 C CA . MET A 1 92 ? -9.143 -9.486 4.558 1.00 93.56 92 MET A CA 1
ATOM 669 C C . MET A 1 92 ? -8.842 -10.189 5.876 1.00 93.56 92 MET A C 1
ATOM 671 O O . MET A 1 92 ? -9.521 -11.141 6.264 1.00 93.56 92 MET A O 1
ATOM 675 N N . ALA A 1 93 ? -7.793 -9.733 6.549 1.00 95.12 93 ALA A N 1
ATOM 676 C CA . ALA A 1 93 ? -7.349 -10.245 7.835 1.00 95.12 93 ALA A CA 1
ATOM 677 C C . ALA A 1 93 ? -6.899 -9.098 8.747 1.00 95.12 93 ALA A C 1
ATOM 679 O O . ALA A 1 93 ? -6.639 -7.982 8.295 1.00 95.12 93 ALA A O 1
ATOM 680 N N . ARG A 1 94 ? -6.776 -9.398 10.041 1.00 96.94 94 ARG A N 1
ATOM 681 C CA . ARG A 1 94 ? -6.128 -8.524 11.023 1.00 96.94 94 ARG A CA 1
ATOM 682 C C . ARG A 1 94 ? -4.733 -9.047 11.334 1.00 96.94 94 ARG A C 1
ATOM 684 O O . ARG A 1 94 ? -4.547 -10.260 11.385 1.00 96.94 94 ARG A O 1
ATOM 691 N N . GLY A 1 95 ? -3.790 -8.148 11.577 1.00 97.00 95 GLY A N 1
ATOM 692 C CA . GLY A 1 95 ? -2.438 -8.498 12.003 1.00 97.00 95 GLY A CA 1
ATOM 693 C C . GLY A 1 95 ? -1.625 -7.256 12.336 1.00 97.00 95 GLY A C 1
ATOM 694 O O . GLY A 1 95 ? -2.075 -6.144 12.098 1.00 97.00 95 GLY A O 1
ATOM 695 N N . GLN A 1 96 ? -0.428 -7.429 12.887 1.00 97.62 96 GLN A N 1
ATOM 696 C CA . GLN A 1 96 ? 0.444 -6.295 13.203 1.00 97.62 96 GLN A CA 1
ATOM 697 C C . GLN A 1 96 ? 0.983 -5.660 11.926 1.00 97.62 96 GLN A C 1
ATOM 699 O O . GLN A 1 96 ? 1.683 -6.329 11.162 1.00 97.62 96 GLN A O 1
ATOM 704 N N . VAL A 1 97 ? 0.702 -4.374 11.722 1.00 98.06 97 VAL A N 1
ATOM 705 C CA . VAL A 1 97 ? 1.205 -3.589 10.595 1.00 98.06 97 VAL A CA 1
ATOM 706 C C . VAL A 1 97 ? 1.771 -2.269 11.097 1.00 98.06 97 VAL A C 1
ATOM 708 O O . VAL A 1 97 ? 1.083 -1.465 11.716 1.00 98.06 97 VAL A O 1
ATOM 711 N N . SER A 1 98 ? 3.031 -1.996 10.772 1.00 96.12 98 SER A N 1
ATOM 712 C CA . SER A 1 98 ? 3.635 -0.688 11.013 1.00 96.12 98 SER A CA 1
ATOM 713 C C . SER A 1 98 ? 4.271 -0.139 9.748 1.00 96.12 98 SER A C 1
ATOM 715 O O . SER A 1 98 ? 4.899 -0.870 8.984 1.00 96.12 98 SER A O 1
ATOM 717 N N . VAL A 1 99 ? 4.098 1.164 9.526 1.00 95.50 99 VAL A N 1
ATOM 718 C CA . VAL A 1 99 ? 4.654 1.890 8.383 1.00 95.50 99 VAL A CA 1
ATOM 719 C C . VAL A 1 99 ? 5.391 3.121 8.892 1.00 95.50 99 VAL A C 1
ATOM 721 O O . VAL A 1 99 ? 4.859 3.910 9.670 1.00 95.50 99 VAL A O 1
ATOM 724 N N . SER A 1 100 ? 6.626 3.289 8.437 1.00 92.44 100 SER A N 1
ATOM 725 C CA . SER A 1 100 ? 7.457 4.460 8.682 1.00 92.44 100 SER A CA 1
ATOM 726 C C . SER A 1 100 ? 7.756 5.129 7.348 1.00 92.44 100 SER A C 1
ATOM 728 O O . SER A 1 100 ? 8.293 4.500 6.440 1.00 92.44 100 SER A O 1
ATOM 730 N N . ASN A 1 101 ? 7.421 6.412 7.235 1.00 83.38 101 ASN A N 1
ATOM 731 C CA . ASN A 1 101 ? 7.646 7.216 6.034 1.00 83.38 101 ASN A CA 1
ATOM 732 C C . ASN A 1 101 ? 8.846 8.159 6.226 1.00 83.38 101 ASN A C 1
ATOM 734 O O . ASN A 1 101 ? 9.154 8.558 7.348 1.00 83.38 101 ASN A O 1
ATOM 738 N N . GLY A 1 102 ? 9.499 8.559 5.131 1.00 74.94 102 GLY A N 1
ATOM 739 C CA . GLY A 1 102 ? 10.635 9.490 5.135 1.00 74.94 102 GLY A CA 1
ATOM 740 C C . GLY A 1 102 ? 11.788 9.013 4.249 1.00 74.94 102 GLY A C 1
ATOM 741 O O . GLY A 1 102 ? 11.604 8.126 3.420 1.00 74.94 102 GLY A O 1
ATOM 742 N N . ASP A 1 103 ? 12.986 9.578 4.440 1.00 68.88 103 ASP A N 1
ATOM 743 C CA . ASP A 1 103 ? 14.197 9.190 3.686 1.00 68.88 103 ASP A CA 1
ATOM 744 C C . ASP A 1 103 ? 14.596 7.714 3.882 1.00 68.88 103 ASP A C 1
ATOM 746 O O . ASP A 1 103 ? 15.276 7.145 3.030 1.00 68.88 103 ASP A O 1
ATOM 750 N N . SER A 1 104 ? 14.149 7.102 4.982 1.00 78.44 104 SER A N 1
ATOM 751 C CA . SER A 1 104 ? 14.338 5.686 5.305 1.00 78.44 104 SER A CA 1
ATOM 752 C C . SER A 1 104 ? 12.980 5.020 5.513 1.00 78.44 104 SER A C 1
ATOM 754 O O . SER A 1 104 ? 12.640 4.624 6.630 1.00 78.44 104 SER A O 1
ATOM 756 N N . ALA A 1 105 ? 12.171 4.965 4.454 1.00 91.50 105 ALA A N 1
ATOM 757 C CA . ALA A 1 105 ? 10.856 4.350 4.535 1.00 91.50 105 ALA A CA 1
ATOM 758 C C . ALA A 1 105 ? 10.971 2.843 4.819 1.00 91.50 105 ALA A C 1
ATOM 760 O O . ALA A 1 105 ? 11.811 2.137 4.249 1.00 91.50 105 ALA A O 1
ATOM 761 N N . SER A 1 106 ? 10.127 2.341 5.712 1.00 94.81 106 SER A N 1
ATOM 762 C CA . SER A 1 106 ? 10.067 0.923 6.055 1.00 94.81 106 SER A CA 1
ATOM 763 C C . SER A 1 106 ? 8.656 0.506 6.429 1.00 94.81 106 SER A C 1
ATOM 765 O O . SER A 1 106 ? 7.834 1.323 6.841 1.00 94.81 106 SER A O 1
ATOM 767 N N . ALA A 1 107 ? 8.384 -0.784 6.300 1.00 95.94 107 ALA A N 1
ATOM 768 C CA . ALA A 1 107 ? 7.145 -1.386 6.750 1.00 95.94 107 ALA A CA 1
ATOM 769 C C . ALA A 1 107 ? 7.421 -2.732 7.415 1.00 95.94 107 ALA A C 1
ATOM 771 O O . ALA A 1 107 ? 8.348 -3.441 7.023 1.00 95.94 107 ALA A O 1
ATOM 772 N N . SER A 1 108 ? 6.608 -3.087 8.403 1.00 96.12 108 SER A N 1
ATOM 773 C CA . SER A 1 108 ? 6.595 -4.411 9.016 1.00 96.12 108 SER A CA 1
ATOM 774 C C . SER A 1 108 ? 5.181 -4.962 8.992 1.00 96.12 108 SER A C 1
ATOM 776 O O . SER A 1 108 ? 4.247 -4.264 9.383 1.00 96.12 108 SER A O 1
ATOM 778 N N . VAL A 1 109 ? 5.031 -6.206 8.543 1.00 96.44 109 VAL A N 1
ATOM 779 C CA . VAL A 1 109 ? 3.759 -6.936 8.550 1.00 96.44 109 VAL A CA 1
ATOM 780 C C . VAL A 1 109 ? 3.993 -8.280 9.216 1.00 96.44 109 VAL A C 1
ATOM 782 O O . VAL A 1 109 ? 4.801 -9.074 8.736 1.00 96.44 109 VAL A O 1
ATOM 785 N N . GLU A 1 110 ? 3.339 -8.514 10.352 1.00 94.19 110 GLU A N 1
ATOM 786 C CA . GLU A 1 110 ? 3.478 -9.741 11.154 1.00 94.19 110 GLU A CA 1
ATOM 787 C C . GLU A 1 110 ? 4.953 -10.123 11.426 1.00 94.19 110 GLU A C 1
ATOM 789 O O . GLU A 1 110 ? 5.344 -11.289 11.404 1.00 94.19 110 GLU A O 1
ATOM 794 N N . GLY A 1 111 ? 5.804 -9.114 11.649 1.00 91.88 111 GLY A N 1
ATOM 795 C CA . GLY A 1 111 ? 7.240 -9.279 11.908 1.00 91.88 111 GLY A CA 1
ATOM 796 C C . GLY A 1 111 ? 8.126 -9.413 10.662 1.00 91.88 111 GLY A C 1
ATOM 797 O O . GLY A 1 111 ? 9.350 -9.424 10.798 1.00 91.88 111 GLY A O 1
ATOM 798 N N . SER A 1 112 ? 7.549 -9.474 9.459 1.00 94.00 112 SER A N 1
ATOM 799 C CA . SER A 1 112 ? 8.288 -9.403 8.193 1.00 94.00 112 SER A CA 1
ATOM 800 C C . SER A 1 112 ? 8.557 -7.949 7.824 1.00 94.00 112 SER A C 1
ATOM 802 O O . SER A 1 112 ? 7.625 -7.197 7.552 1.00 94.00 112 SER A O 1
ATOM 804 N N . GLU A 1 113 ? 9.828 -7.552 7.803 1.00 95.19 113 GLU A N 1
ATOM 805 C CA . GLU A 1 113 ? 10.234 -6.166 7.560 1.00 95.19 113 GLU A CA 1
ATOM 806 C C . GLU A 1 113 ? 10.731 -5.948 6.123 1.00 95.19 113 GLU A C 1
ATOM 808 O O . GLU A 1 113 ? 11.574 -6.695 5.615 1.00 95.19 113 GLU A O 1
ATOM 813 N N . ILE A 1 114 ? 10.258 -4.868 5.500 1.00 96.12 114 ILE A N 1
ATOM 814 C CA . ILE A 1 114 ? 10.734 -4.342 4.220 1.00 96.12 114 ILE A CA 1
ATOM 815 C C . ILE A 1 114 ? 11.262 -2.920 4.432 1.00 96.12 114 ILE A C 1
ATOM 817 O O . ILE A 1 114 ? 10.661 -2.115 5.143 1.00 96.12 114 ILE A O 1
ATOM 821 N N . ARG A 1 115 ? 12.383 -2.591 3.788 1.00 96.00 115 ARG A N 1
ATOM 822 C CA . ARG A 1 115 ? 12.952 -1.235 3.735 1.00 96.00 115 ARG A CA 1
ATOM 823 C C . ARG A 1 115 ? 13.040 -0.742 2.300 1.00 96.00 115 ARG A C 1
ATOM 825 O O . ARG A 1 115 ? 13.295 -1.540 1.396 1.00 96.00 115 ARG A O 1
ATOM 832 N N . PHE A 1 116 ? 12.902 0.565 2.119 1.00 95.50 116 PHE A N 1
ATOM 833 C CA . PHE A 1 116 ? 12.991 1.248 0.837 1.00 95.50 116 PHE A CA 1
ATOM 834 C C . PHE A 1 116 ? 14.068 2.337 0.858 1.00 95.50 116 PHE A C 1
ATOM 836 O O . PHE A 1 116 ? 14.125 3.158 1.772 1.00 95.50 116 PHE A O 1
ATOM 843 N N . GLU A 1 117 ? 14.891 2.361 -0.189 1.00 94.50 117 GLU A N 1
ATOM 844 C CA . GLU A 1 117 ? 15.904 3.386 -0.434 1.00 94.50 117 GLU A CA 1
ATOM 845 C C . GLU A 1 117 ? 15.717 3.961 -1.849 1.00 94.50 117 GLU A C 1
ATOM 847 O O . GLU A 1 117 ? 15.865 3.219 -2.829 1.00 94.50 117 GLU A O 1
ATOM 852 N N . PRO A 1 118 ? 15.414 5.265 -2.005 1.00 94.38 118 PRO A N 1
ATOM 853 C CA . PRO A 1 118 ? 15.187 5.849 -3.321 1.00 94.38 118 PRO A CA 1
ATOM 854 C C . PRO A 1 118 ? 16.476 5.886 -4.145 1.00 94.38 118 PRO A C 1
ATOM 856 O O . PRO A 1 118 ? 17.552 6.223 -3.641 1.00 94.38 118 PRO A O 1
ATOM 859 N N . PHE A 1 119 ? 16.366 5.621 -5.448 1.00 94.88 119 PHE A N 1
ATOM 860 C CA . PHE A 1 119 ? 17.450 5.931 -6.375 1.00 94.88 119 PHE A CA 1
ATOM 861 C C . PHE A 1 119 ? 17.657 7.440 -6.430 1.00 94.88 119 PHE A C 1
ATOM 863 O O . PHE A 1 119 ? 16.693 8.203 -6.388 1.00 94.88 119 PHE A O 1
ATOM 870 N N . ARG A 1 120 ? 18.909 7.886 -6.546 1.00 94.31 120 ARG A N 1
ATOM 871 C CA . ARG A 1 120 ? 19.247 9.313 -6.537 1.00 94.31 120 ARG A CA 1
ATOM 872 C C . ARG A 1 120 ? 19.896 9.747 -7.844 1.00 94.31 120 ARG A C 1
ATOM 874 O O . ARG A 1 120 ? 20.736 9.033 -8.391 1.00 94.31 120 ARG A O 1
ATOM 881 N N . GLY A 1 121 ? 19.489 10.918 -8.328 1.00 93.81 121 GLY A N 1
ATOM 882 C CA . GLY A 1 121 ? 20.102 11.579 -9.473 1.00 93.81 121 GLY A CA 1
ATOM 883 C C . GLY A 1 121 ? 21.482 12.166 -9.139 1.00 93.81 121 GLY A C 1
ATOM 884 O O . GLY A 1 121 ? 21.905 12.151 -7.980 1.00 93.81 121 GLY A O 1
ATOM 885 N N . PRO A 1 122 ? 22.196 12.724 -10.135 1.00 94.69 122 PRO A N 1
ATOM 886 C CA . PRO A 1 122 ? 23.513 13.336 -9.928 1.00 94.69 122 PRO A CA 1
ATOM 887 C C . PRO A 1 122 ? 23.529 14.487 -8.911 1.00 94.69 122 PRO A C 1
ATOM 889 O O . PRO A 1 122 ? 24.565 14.762 -8.312 1.00 94.69 122 PRO A O 1
ATOM 892 N N . ASP A 1 123 ? 22.394 15.158 -8.717 1.00 94.75 123 ASP A N 1
ATOM 893 C CA . ASP A 1 123 ? 22.192 16.239 -7.745 1.00 94.75 123 ASP A CA 1
ATOM 894 C C . ASP A 1 123 ? 21.767 15.737 -6.350 1.00 94.75 123 ASP A C 1
ATOM 896 O O . ASP A 1 123 ? 21.540 16.535 -5.443 1.00 94.75 123 ASP A O 1
ATOM 900 N N . GLY A 1 124 ? 21.659 14.417 -6.166 1.00 93.00 124 GLY A N 1
ATOM 901 C CA . GLY A 1 124 ? 21.229 13.779 -4.923 1.00 93.00 124 GLY A CA 1
ATOM 902 C C . GLY A 1 124 ? 19.712 13.737 -4.717 1.00 93.00 124 GLY A C 1
ATOM 903 O O . GLY A 1 124 ? 19.260 13.155 -3.724 1.00 93.00 124 GLY A O 1
ATOM 904 N N . SER A 1 125 ? 18.916 14.304 -5.627 1.00 93.44 125 SER A N 1
ATOM 905 C CA . SER A 1 125 ? 17.455 14.260 -5.537 1.00 93.44 125 SER A CA 1
ATOM 906 C C . SER A 1 125 ? 16.918 12.837 -5.780 1.00 93.44 125 SER A C 1
ATOM 908 O O . SER A 1 125 ? 17.508 12.088 -6.568 1.00 93.44 125 SER A O 1
ATOM 910 N N . PRO A 1 126 ? 15.830 12.417 -5.104 1.00 93.19 126 PRO A N 1
ATOM 911 C CA . PRO A 1 126 ? 15.173 11.147 -5.397 1.00 93.19 126 PRO A CA 1
ATOM 912 C C . PRO A 1 126 ? 14.672 11.077 -6.843 1.00 93.19 126 PRO A C 1
ATOM 914 O O . PRO A 1 126 ? 14.086 12.028 -7.359 1.00 93.19 126 PRO A O 1
ATOM 917 N N . THR A 1 127 ? 14.853 9.923 -7.476 1.00 94.31 127 THR A N 1
ATOM 918 C CA . THR A 1 127 ? 14.298 9.622 -8.798 1.00 94.31 127 THR A CA 1
ATOM 919 C C . THR A 1 127 ? 12.808 9.365 -8.660 1.00 94.31 127 THR A C 1
ATOM 921 O O . THR A 1 127 ? 12.391 8.570 -7.816 1.00 94.31 127 THR A O 1
ATOM 924 N N . LYS A 1 128 ? 12.013 10.019 -9.507 1.00 93.75 128 LYS A N 1
ATOM 925 C CA . LYS A 1 128 ? 10.554 9.950 -9.475 1.00 93.75 128 LYS A CA 1
ATOM 926 C C . LYS A 1 128 ? 9.985 9.468 -10.803 1.00 93.75 128 LYS A C 1
ATOM 928 O O . LYS A 1 128 ? 10.550 9.736 -11.863 1.00 93.75 128 LYS A O 1
ATOM 933 N N . MET A 1 129 ? 8.855 8.781 -10.723 1.00 93.19 129 MET A N 1
ATOM 934 C CA . MET A 1 129 ? 7.995 8.420 -11.844 1.00 93.19 129 MET A CA 1
ATOM 935 C C . MET A 1 129 ? 6.611 9.031 -11.632 1.00 93.19 129 MET A C 1
ATOM 937 O O . MET A 1 129 ? 6.189 9.242 -10.497 1.00 93.19 129 MET A O 1
ATOM 941 N N . SER A 1 130 ? 5.912 9.328 -12.724 1.00 93.62 130 SER A N 1
ATOM 942 C CA . SER A 1 130 ? 4.577 9.922 -12.685 1.00 93.62 130 SER A CA 1
ATOM 943 C C . SER A 1 130 ? 3.671 9.352 -13.772 1.00 93.62 130 SER A C 1
ATOM 945 O O . SER A 1 130 ? 4.140 8.800 -14.770 1.00 93.62 130 SER A O 1
ATOM 947 N N . SER A 1 131 ? 2.358 9.477 -13.555 1.00 86.69 131 SER A N 1
ATOM 948 C CA . SER A 1 131 ? 1.315 9.082 -14.517 1.00 86.69 131 SER A CA 1
ATOM 949 C C . SER A 1 131 ? 1.371 7.605 -14.944 1.00 86.69 131 SER A C 1
ATOM 951 O O . SER A 1 131 ? 1.072 7.264 -16.092 1.00 86.69 131 SER A O 1
ATOM 953 N N . ALA A 1 132 ? 1.757 6.714 -14.027 1.00 85.81 132 ALA A N 1
ATOM 954 C CA . ALA A 1 132 ? 1.716 5.274 -14.259 1.00 85.81 132 ALA A CA 1
ATOM 955 C C . ALA A 1 132 ? 0.268 4.760 -14.191 1.00 85.81 132 ALA A C 1
ATOM 957 O O . ALA A 1 132 ? -0.434 5.006 -13.218 1.00 85.81 132 ALA A O 1
ATOM 958 N N . MET A 1 133 ? -0.161 4.009 -15.212 1.00 80.19 133 MET A N 1
ATOM 959 C CA . MET A 1 133 ? -1.543 3.514 -15.365 1.00 80.19 133 MET A CA 1
ATOM 960 C C . MET A 1 133 ? -2.058 2.700 -14.168 1.00 80.19 133 MET A C 1
ATOM 962 O O . MET A 1 133 ? -3.240 2.768 -13.863 1.00 80.19 133 MET A O 1
ATOM 966 N N . PHE A 1 134 ? -1.179 1.944 -13.511 1.00 79.94 134 PHE A N 1
ATOM 967 C CA . PHE A 1 134 ? -1.496 1.130 -12.332 1.00 79.94 134 PHE A CA 1
ATOM 968 C C . PHE A 1 134 ? -0.689 1.570 -11.100 1.00 79.94 134 PHE A C 1
ATOM 970 O O . PHE A 1 134 ? -0.478 0.784 -10.183 1.00 79.94 134 PHE A O 1
ATOM 977 N N . GLY A 1 135 ? -0.176 2.805 -11.104 1.00 80.19 135 GLY A N 1
ATOM 978 C CA . GLY A 1 135 ? 0.537 3.355 -9.956 1.00 80.19 135 GLY A CA 1
ATOM 979 C C . GLY A 1 135 ? -0.443 3.779 -8.867 1.00 80.19 135 GLY A C 1
ATOM 980 O O . GLY A 1 135 ? -1.435 4.445 -9.154 1.00 80.19 135 GLY A O 1
ATOM 981 N N . PHE A 1 136 ? -0.133 3.452 -7.612 1.00 78.19 136 PHE A N 1
ATOM 982 C CA . PHE A 1 136 ? -0.919 3.897 -6.457 1.00 78.19 136 PHE A CA 1
ATOM 983 C C . PHE A 1 136 ? -0.750 5.389 -6.148 1.00 78.19 136 PHE A C 1
ATOM 985 O O . PHE A 1 136 ? -1.425 5.893 -5.273 1.00 78.19 136 PHE A O 1
ATOM 992 N N . ALA A 1 137 ? 0.139 6.119 -6.819 1.00 86.25 137 ALA A N 1
ATOM 993 C CA . ALA A 1 137 ? 0.314 7.551 -6.604 1.00 86.25 137 ALA A CA 1
ATOM 994 C C . ALA A 1 137 ? 0.489 8.279 -7.945 1.00 86.25 137 ALA A C 1
ATOM 996 O O . ALA A 1 137 ? 1.090 7.721 -8.870 1.00 86.25 137 ALA A O 1
ATOM 997 N N . PRO A 1 138 ? 0.016 9.535 -8.072 1.00 86.12 138 PRO A N 1
ATOM 998 C CA . PRO A 1 138 ? 0.207 10.327 -9.289 1.00 86.12 138 PRO A CA 1
ATOM 999 C C . PRO A 1 138 ? 1.692 10.590 -9.580 1.00 86.12 138 PRO A C 1
ATOM 1001 O O . PRO A 1 138 ? 2.097 10.654 -10.745 1.00 86.12 138 PRO A O 1
ATOM 1004 N N . GLU A 1 139 ? 2.495 10.705 -8.521 1.00 91.88 139 GLU A N 1
ATOM 1005 C CA . GLU A 1 139 ? 3.952 10.767 -8.537 1.00 91.88 139 GLU A CA 1
ATOM 1006 C C . GLU A 1 139 ? 4.504 9.924 -7.378 1.00 91.88 139 GLU A C 1
ATOM 1008 O O . GLU A 1 139 ? 4.028 10.024 -6.248 1.00 91.88 139 GLU A O 1
ATOM 1013 N N . PHE A 1 140 ? 5.524 9.111 -7.642 1.00 92.69 140 PHE A N 1
ATOM 1014 C CA . PHE A 1 140 ? 6.180 8.277 -6.635 1.00 92.69 140 PHE A CA 1
ATOM 1015 C C . PHE A 1 140 ? 7.681 8.181 -6.884 1.00 92.69 140 PHE A C 1
ATOM 1017 O O . PHE A 1 140 ? 8.168 8.283 -8.011 1.00 92.69 140 PHE A O 1
ATOM 1024 N N . MET A 1 141 ? 8.432 7.984 -5.806 1.00 94.25 141 MET A N 1
ATOM 1025 C CA . MET A 1 141 ? 9.849 7.658 -5.854 1.00 94.25 141 MET A CA 1
ATOM 1026 C C . MET A 1 141 ? 10.039 6.199 -6.238 1.00 94.25 141 MET A C 1
ATOM 1028 O O . MET A 1 141 ? 9.268 5.336 -5.826 1.00 94.25 141 MET A O 1
ATOM 1032 N N . VAL A 1 142 ? 11.123 5.927 -6.956 1.00 94.44 142 VAL A N 1
ATOM 1033 C CA . VAL A 1 142 ? 11.540 4.570 -7.316 1.00 94.44 142 VAL A CA 1
ATOM 1034 C C . VAL A 1 142 ? 12.905 4.263 -6.729 1.00 94.44 142 VAL A C 1
ATOM 1036 O O . VAL A 1 142 ? 13.759 5.146 -6.612 1.00 94.44 142 VAL A O 1
ATOM 1039 N N . GLY A 1 143 ? 13.124 3.012 -6.341 1.00 94.19 143 GLY A N 1
ATOM 1040 C CA . GLY A 1 143 ? 14.303 2.680 -5.556 1.00 94.19 143 GLY A CA 1
ATOM 1041 C C . GLY A 1 143 ? 14.534 1.199 -5.341 1.00 94.19 143 GLY A C 1
ATOM 1042 O O . GLY A 1 143 ? 13.847 0.333 -5.890 1.00 94.19 143 GLY A O 1
ATOM 1043 N N . LYS A 1 144 ? 15.538 0.921 -4.514 1.00 94.94 144 LYS A N 1
ATOM 1044 C CA . LYS A 1 144 ? 15.845 -0.425 -4.057 1.00 94.94 144 LYS A CA 1
ATOM 1045 C C . LYS A 1 144 ? 14.965 -0.747 -2.856 1.00 94.94 144 LYS A C 1
ATOM 1047 O O . LYS A 1 144 ? 14.893 0.031 -1.908 1.00 94.94 144 LYS A O 1
ATOM 1052 N N . ALA A 1 145 ? 14.349 -1.919 -2.887 1.00 95.00 145 ALA A N 1
ATOM 1053 C CA . ALA A 1 145 ? 13.753 -2.511 -1.700 1.00 95.00 145 ALA A CA 1
ATOM 1054 C C . ALA A 1 145 ? 14.669 -3.607 -1.147 1.00 95.00 145 ALA A C 1
ATOM 1056 O O . ALA A 1 145 ? 15.494 -4.172 -1.868 1.00 95.00 145 ALA A O 1
ATOM 1057 N N . SER A 1 146 ? 14.544 -3.888 0.145 1.00 95.88 146 SER A N 1
ATOM 1058 C CA . SER A 1 146 ? 15.235 -4.996 0.804 1.00 95.88 146 SER A CA 1
ATOM 1059 C C . SER A 1 146 ? 14.369 -5.588 1.905 1.00 95.88 146 SER A C 1
ATOM 1061 O O . SER A 1 146 ? 13.526 -4.894 2.469 1.00 95.88 146 SER A O 1
ATOM 1063 N N . GLY A 1 147 ? 14.588 -6.865 2.209 1.00 95.38 147 GLY A N 1
ATOM 1064 C CA . GLY A 1 147 ? 13.786 -7.619 3.168 1.00 95.38 147 GLY A CA 1
ATOM 1065 C C . GLY A 1 147 ? 13.079 -8.800 2.515 1.00 95.38 147 GLY A C 1
ATOM 1066 O O . GLY A 1 147 ? 13.258 -9.080 1.325 1.00 95.38 147 GLY A O 1
ATOM 1067 N N . ARG A 1 148 ? 12.291 -9.509 3.319 1.00 94.50 148 ARG A N 1
ATOM 1068 C CA . ARG A 1 148 ? 11.482 -10.646 2.877 1.00 94.50 148 ARG A CA 1
ATOM 1069 C C . ARG A 1 148 ? 10.055 -10.457 3.349 1.00 94.50 148 ARG A C 1
ATOM 1071 O O . ARG A 1 148 ? 9.832 -9.898 4.418 1.00 94.50 148 ARG A O 1
ATOM 1078 N N . TYR A 1 149 ? 9.114 -10.954 2.566 1.00 93.19 149 TYR A N 1
ATOM 1079 C CA . TYR A 1 149 ? 7.711 -11.010 2.944 1.00 93.19 149 TYR A CA 1
ATOM 1080 C C . TYR A 1 149 ? 7.097 -12.316 2.466 1.00 93.19 149 TYR A C 1
ATOM 1082 O O . TYR A 1 149 ? 7.592 -12.939 1.526 1.00 93.19 149 TYR A O 1
ATOM 1090 N N . SER A 1 150 ? 6.019 -12.725 3.126 1.00 90.50 150 SER A N 1
ATOM 1091 C CA . SER A 1 150 ? 5.228 -13.881 2.718 1.00 90.50 150 SER A CA 1
ATOM 1092 C C . SER A 1 150 ? 3.878 -13.422 2.193 1.00 90.50 150 SER A C 1
ATOM 1094 O O . SER A 1 150 ? 3.234 -12.572 2.802 1.00 90.50 150 SER A O 1
ATOM 1096 N N . SER A 1 151 ? 3.436 -13.992 1.079 1.00 88.44 151 SER A N 1
ATOM 1097 C CA . SER A 1 151 ? 2.094 -13.777 0.544 1.00 88.44 151 SER A CA 1
ATOM 1098 C C . SER A 1 151 ? 1.641 -14.989 -0.259 1.00 88.44 151 SER A C 1
ATOM 1100 O O . SER A 1 151 ? 2.467 -15.686 -0.837 1.00 88.44 151 SER A O 1
ATOM 1102 N N . PHE A 1 152 ? 0.337 -15.278 -0.259 1.00 87.50 152 PHE A N 1
ATOM 1103 C CA . PHE A 1 152 ? -0.251 -16.426 -0.969 1.00 87.50 152 PHE A CA 1
ATOM 1104 C C . PHE A 1 152 ? 0.486 -17.764 -0.721 1.00 87.50 152 PHE A C 1
ATOM 1106 O O . PHE A 1 152 ? 0.629 -18.592 -1.615 1.00 87.50 152 PHE A O 1
ATOM 1113 N N . GLY A 1 153 ? 0.983 -17.971 0.507 1.00 87.25 153 GLY A N 1
ATOM 1114 C CA . GLY A 1 153 ? 1.721 -19.182 0.897 1.00 87.25 153 GLY A CA 1
ATOM 1115 C C . GLY A 1 153 ? 3.156 -19.276 0.362 1.00 87.25 153 GLY A C 1
ATOM 1116 O O . GLY A 1 153 ? 3.781 -20.324 0.508 1.00 87.25 153 GLY A O 1
ATOM 1117 N N . GLN A 1 154 ? 3.680 -18.205 -0.234 1.00 89.25 154 GLN A N 1
ATOM 1118 C CA . GLN A 1 154 ? 5.013 -18.127 -0.829 1.00 89.25 154 GLN A CA 1
ATOM 1119 C C . GLN A 1 154 ? 5.850 -17.030 -0.162 1.00 89.25 154 GLN A C 1
ATOM 1121 O O . GLN A 1 154 ? 5.311 -16.043 0.337 1.00 89.25 154 GLN A O 1
ATOM 1126 N N . GLU A 1 155 ? 7.173 -17.198 -0.162 1.00 92.25 155 GLU A N 1
ATOM 1127 C CA . GLU A 1 155 ? 8.127 -16.193 0.316 1.00 92.25 155 GLU A CA 1
ATOM 1128 C C . GLU A 1 155 ? 8.770 -15.441 -0.851 1.00 92.25 155 GLU A C 1
ATOM 1130 O O . GLU A 1 155 ? 9.212 -16.045 -1.829 1.00 92.25 155 GLU A O 1
ATOM 1135 N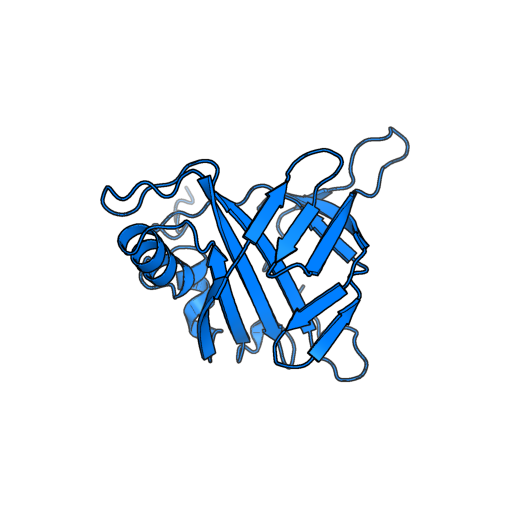 N . PHE A 1 156 ? 8.928 -14.129 -0.690 1.00 92.25 156 PHE A N 1
ATOM 1136 C CA . PHE A 1 156 ? 9.515 -13.244 -1.688 1.00 92.25 156 PHE A CA 1
ATOM 1137 C C . PHE A 1 156 ? 10.631 -12.394 -1.086 1.00 92.25 156 PHE A C 1
ATOM 1139 O O . PHE A 1 156 ? 10.584 -11.992 0.077 1.00 92.25 156 PHE A O 1
ATOM 1146 N N . GLU A 1 157 ? 11.639 -12.089 -1.903 1.00 93.62 157 GLU A N 1
ATOM 1147 C CA . GLU A 1 157 ? 12.686 -11.120 -1.582 1.00 93.62 157 GLU A CA 1
ATOM 1148 C C . GLU A 1 157 ? 12.367 -9.793 -2.272 1.00 93.62 157 GLU A C 1
ATOM 1150 O O . GLU A 1 157 ? 12.237 -9.734 -3.498 1.00 93.62 157 GLU A O 1
ATOM 1155 N N . ALA A 1 158 ? 12.261 -8.720 -1.491 1.00 93.31 158 ALA A N 1
ATOM 1156 C CA . ALA A 1 158 ? 12.044 -7.388 -2.034 1.00 93.31 158 ALA A CA 1
ATOM 1157 C C . ALA A 1 158 ? 13.336 -6.880 -2.697 1.00 93.31 158 ALA A C 1
ATOM 1159 O O . ALA A 1 158 ? 14.409 -6.940 -2.099 1.00 93.31 158 ALA A O 1
ATOM 1160 N N . LYS A 1 159 ? 13.233 -6.385 -3.937 1.00 91.38 159 LYS A N 1
ATOM 1161 C CA . LYS A 1 159 ? 14.383 -5.895 -4.731 1.00 91.38 159 LYS A CA 1
ATOM 1162 C C . LYS A 1 159 ? 14.163 -4.496 -5.288 1.00 91.38 159 LYS A C 1
ATOM 1164 O O . LYS A 1 159 ? 15.073 -3.670 -5.283 1.00 91.38 159 LYS A O 1
ATOM 1169 N N . TYR A 1 160 ? 12.947 -4.240 -5.747 1.00 91.81 160 TYR A N 1
ATOM 1170 C CA . TYR A 1 160 ? 12.478 -2.953 -6.233 1.00 91.81 160 TYR A CA 1
ATOM 1171 C C . TYR A 1 160 ? 11.344 -2.474 -5.335 1.00 91.81 160 TYR A C 1
ATOM 1173 O O . TYR A 1 160 ? 10.585 -3.297 -4.822 1.00 91.81 160 TYR A O 1
ATOM 1181 N N . GLY A 1 161 ? 11.252 -1.165 -5.138 1.00 91.75 161 GLY A N 1
ATOM 1182 C CA . GLY A 1 161 ? 10.158 -0.561 -4.400 1.00 91.75 161 GLY A CA 1
ATOM 1183 C C . GLY A 1 161 ? 9.749 0.778 -4.983 1.00 91.75 161 GLY A C 1
ATOM 1184 O O . GLY A 1 161 ? 10.498 1.421 -5.727 1.00 91.75 161 GLY A O 1
ATOM 1185 N N . GLU A 1 162 ? 8.557 1.185 -4.580 1.00 92.44 162 GLU A N 1
ATOM 1186 C CA . GLU A 1 162 ? 7.955 2.473 -4.876 1.00 92.44 162 GLU A CA 1
ATOM 1187 C C . GLU A 1 162 ? 7.525 3.109 -3.553 1.00 92.44 162 GLU A C 1
ATOM 1189 O O . GLU A 1 162 ? 7.129 2.413 -2.616 1.00 92.44 162 GLU A O 1
ATOM 1194 N N . SER A 1 163 ? 7.628 4.432 -3.453 1.00 92.38 163 SER A N 1
ATOM 1195 C CA . SER A 1 163 ? 7.157 5.170 -2.281 1.00 92.38 163 SER A CA 1
ATOM 1196 C C . SER A 1 163 ? 6.594 6.518 -2.706 1.00 92.38 163 SER A C 1
ATOM 1198 O O . SER A 1 163 ? 7.265 7.297 -3.384 1.00 92.38 163 SER A O 1
ATOM 1200 N N . GLY A 1 164 ? 5.357 6.795 -2.317 1.00 90.69 164 GLY A N 1
ATOM 1201 C CA . GLY A 1 164 ? 4.647 8.019 -2.656 1.00 90.69 164 GLY A CA 1
ATOM 1202 C C . GLY A 1 164 ? 3.414 8.189 -1.781 1.00 90.69 164 GLY A C 1
ATOM 1203 O O . GLY A 1 164 ? 3.027 7.272 -1.056 1.00 90.69 164 GLY A O 1
ATOM 1204 N N . ASP A 1 165 ? 2.820 9.375 -1.846 1.00 89.25 165 ASP A N 1
ATOM 1205 C CA . ASP A 1 165 ? 1.547 9.652 -1.191 1.00 89.25 165 ASP A CA 1
ATOM 1206 C C . ASP A 1 165 ? 0.395 9.249 -2.126 1.00 89.25 165 ASP A C 1
ATOM 1208 O O . ASP A 1 165 ? 0.378 9.616 -3.303 1.00 89.25 165 ASP A O 1
ATOM 1212 N N . PHE A 1 166 ? -0.556 8.486 -1.591 1.00 86.62 166 PH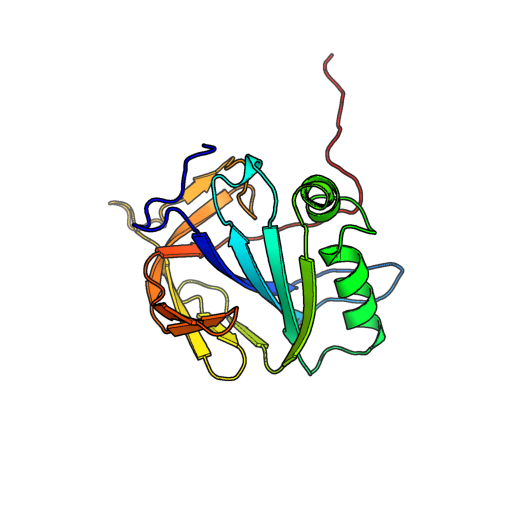E A N 1
ATOM 1213 C CA . PHE A 1 166 ? -1.791 8.095 -2.267 1.00 86.62 166 PHE A CA 1
ATOM 1214 C C . PHE A 1 166 ? -2.964 8.880 -1.684 1.00 86.62 166 PHE A C 1
ATOM 1216 O O . PHE A 1 166 ? -3.069 9.033 -0.466 1.00 86.62 166 PHE A O 1
ATOM 1223 N N . GLU A 1 167 ? -3.860 9.329 -2.556 1.00 87.38 167 GLU A N 1
ATOM 1224 C CA . GLU A 1 167 ?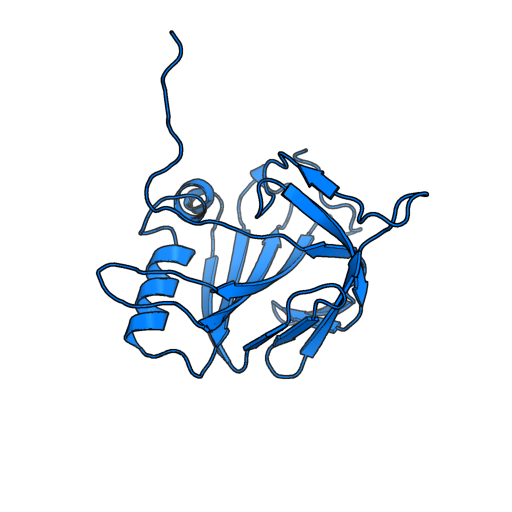 -5.128 9.941 -2.177 1.00 87.38 167 GLU A CA 1
ATOM 1225 C C . GLU A 1 167 ? -6.276 9.098 -2.734 1.00 87.38 167 GLU A C 1
ATOM 1227 O O . GLU A 1 167 ? -6.324 8.798 -3.929 1.00 87.38 167 GLU A O 1
ATOM 1232 N N . PHE A 1 168 ? -7.207 8.730 -1.856 1.00 87.88 168 PHE A N 1
ATOM 1233 C CA . PHE A 1 168 ? -8.465 8.091 -2.220 1.00 87.88 168 PHE A CA 1
ATOM 1234 C C . PHE A 1 168 ? -9.601 9.112 -2.137 1.00 87.88 168 PHE A C 1
ATOM 1236 O O . PHE A 1 168 ? -9.685 9.884 -1.183 1.00 87.88 168 PHE A O 1
ATOM 1243 N N . SER A 1 169 ? -10.499 9.064 -3.115 1.00 86.12 169 SER A N 1
ATOM 1244 C CA . SER A 1 169 ? -11.799 9.726 -3.081 1.00 86.12 169 SER A CA 1
ATOM 1245 C C . SER A 1 169 ? -12.839 8.751 -3.616 1.00 86.12 169 SER A C 1
ATOM 1247 O O . SER A 1 169 ? -12.557 8.051 -4.588 1.00 86.12 169 SER A O 1
ATOM 1249 N N . SER A 1 170 ? -14.024 8.713 -3.005 1.00 76.75 170 SER A N 1
ATOM 1250 C CA . SER A 1 170 ? -15.153 7.904 -3.485 1.00 76.75 170 SER A CA 1
ATOM 1251 C C . SER A 1 170 ? -15.689 8.395 -4.834 1.00 76.75 170 SER A C 1
ATOM 1253 O O . SER A 1 170 ? -16.246 7.626 -5.620 1.00 76.75 170 SER A O 1
ATOM 1255 N N . GLU A 1 171 ? -15.467 9.671 -5.153 1.00 74.62 171 GLU A N 1
ATOM 1256 C CA . GLU A 1 171 ? -15.764 10.238 -6.463 1.00 74.62 171 GLU A CA 1
ATOM 1257 C C . GLU A 1 171 ? -14.676 9.829 -7.468 1.00 74.62 171 GLU A C 1
ATOM 1259 O O . GLU A 1 171 ? -13.522 10.253 -7.364 1.00 74.62 171 GLU A O 1
ATOM 1264 N N . SER A 1 172 ? -15.037 9.025 -8.474 1.00 55.38 172 SER A N 1
ATOM 1265 C CA . SER A 1 172 ? -14.170 8.770 -9.628 1.00 55.38 172 SER A CA 1
ATOM 1266 C C . SER A 1 172 ? -13.824 10.100 -10.303 1.00 55.38 172 SER A C 1
ATOM 1268 O O . SER A 1 172 ? -14.700 10.945 -10.507 1.00 55.38 172 SER A O 1
ATOM 1270 N N . ALA A 1 173 ? -12.568 10.290 -10.710 1.00 46.84 173 ALA A N 1
ATOM 1271 C CA . ALA A 1 173 ? -12.136 11.475 -11.450 1.00 46.84 173 ALA A CA 1
ATOM 1272 C C . ALA A 1 173 ? -12.659 11.473 -12.905 1.00 46.84 173 ALA A C 1
ATOM 1274 O O . ALA A 1 173 ? -11.883 11.545 -13.854 1.00 46.84 173 ALA A O 1
ATOM 1275 N N . ASP A 1 174 ? -13.977 11.427 -13.114 1.00 43.09 174 ASP A N 1
ATOM 1276 C CA . ASP A 1 174 ? -14.593 11.839 -14.376 1.00 43.09 174 ASP A CA 1
ATOM 1277 C C . ASP A 1 174 ? -14.927 13.330 -14.274 1.00 43.09 174 ASP A C 1
ATOM 1279 O O . ASP A 1 174 ? -16.066 13.740 -14.063 1.00 43.09 174 ASP A O 1
ATOM 1283 N N . VAL A 1 175 ? -13.912 14.181 -14.446 1.00 37.19 175 VAL A N 1
ATOM 1284 C CA . VAL A 1 175 ? -14.170 15.544 -14.920 1.00 37.19 175 VAL A CA 1
ATOM 1285 C C . VAL A 1 175 ? -14.102 15.520 -16.442 1.00 37.19 175 VAL A C 1
ATOM 1287 O O . VAL A 1 175 ? -13.158 15.992 -17.080 1.00 37.19 175 VAL A O 1
ATOM 1290 N N . LYS A 1 176 ? -15.164 14.983 -17.052 1.00 41.47 176 LYS A N 1
ATOM 1291 C CA . LYS A 1 176 ? -15.618 15.446 -18.364 1.00 41.47 176 LYS A CA 1
ATOM 1292 C C . LYS A 1 176 ? -15.859 16.951 -18.289 1.00 41.47 176 LYS A C 1
ATOM 1294 O O . LYS A 1 176 ? -16.884 17.417 -17.804 1.00 41.47 176 LYS A O 1
ATOM 1299 N N . GLY A 1 177 ? -14.909 17.709 -18.823 1.00 34.25 177 GLY A N 1
ATOM 1300 C CA . GLY A 1 177 ? -15.004 19.160 -18.914 1.00 34.25 177 GLY A CA 1
ATOM 1301 C C . GLY A 1 177 ? -13.985 19.754 -19.875 1.00 34.25 177 GLY A C 1
ATOM 1302 O O . GLY A 1 177 ? -13.264 20.673 -19.508 1.00 34.25 177 GLY A O 1
ATOM 1303 N N . ARG A 1 178 ? -13.898 19.231 -21.106 1.00 33.12 178 ARG A N 1
ATOM 1304 C CA . ARG A 1 178 ? -13.3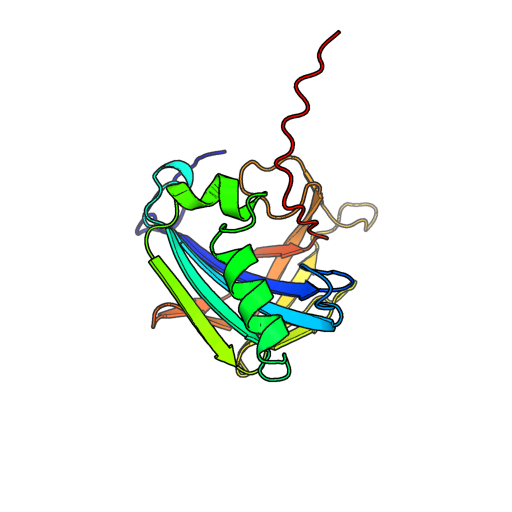21 20.005 -22.215 1.00 33.12 178 ARG A CA 1
ATOM 1305 C C . ARG A 1 178 ? -14.297 21.130 -22.559 1.00 33.12 178 ARG A C 1
ATOM 1307 O O . ARG A 1 178 ? -15.413 20.839 -22.986 1.00 33.12 178 ARG A O 1
ATOM 1314 N N . ILE A 1 179 ? -13.847 22.373 -22.418 1.00 39.22 179 ILE A N 1
ATOM 1315 C CA . ILE A 1 179 ? -14.284 23.479 -23.278 1.00 39.22 179 ILE A CA 1
ATOM 1316 C C . ILE A 1 179 ? -13.143 23.744 -24.255 1.00 39.22 179 ILE A C 1
ATOM 1318 O O . ILE A 1 179 ? -11.987 23.809 -23.780 1.00 39.22 179 ILE A O 1
#

Radius of gyration: 16.45 Å; chains: 1; bounding box: 43×43×40 Å

Secondary structure (DSSP, 8-state):
--PPPSSSSS-EEEEEEEE-SS-EETTEE-TT-EEEEEEEESS-GGG--EEEEEEEETTS-HHHHHHHHHHHTTTT-HHHHHHGGGEEEEEEEEE-EEEE-STTEEEEETTEEEEEEE-B-TTSPBPEEE--TT-SSSEEEEEEEEEEEEETTEEEE--EEEE------SS--------

Sequence (179 aa):
MDLKPSSDEGECYGAVAMGIKQGDLDGTDLSGISFALYNHFESNPSAGNWGMRVVIDETASEDQAKALERILSGEEGGAFGDLSALISDVTMARGQVSVSNGDSASASVEGSEIRFEPFRGPDGSPTKMSSAMFGFAPEFMVGKASGRYSSFGQEFEAKYGESGDFEFSSESADVKGRI

Foldseek 3Di:
DQAQDPDPQSKDKDKDKDAACFDDDPRRTLHRWIKMKIWIGSTGLVVAAIAIEMETEQPDDPVNVVRVVCVCCCVLPWPNVVCNVRYDYYHYYYFHWDWDDDQWTWIATNNWIKTWHFDADPVRDGDKDADDPPDQDRMWTKTAMATWDDDPNDIDGGGIDIGDDHDTDSDYPPPPDDD